Protein AF-A0A967Z7Z5-F1 (afdb_monomer_lite)

Secondary structure (DSSP, 8-state):
------------HHHHHHHHHHHHH-TT-SSHHHHHHHHHHHHHH---TTS--HHHHHHHHHHHHHTT--

pLDDT: mean 78.09, std 13.73, range [38.0, 92.94]

Sequence (70 aa):
MASENYKSIEILSKYYDQIERIVAQSSQFETVSDYVNYVLGEMLFGQNESGYTKEEEEIIKKRLDDLGYM

Foldseek 3Di:
DPPDDDDDDDDDPVVVVVLVVVQVVDPPDPDSVRVVCVVCCCVVPVPDPPDQDPVSVVVVVVVCVVVVVD

Radius of gyration: 17.37 Å; chains: 1; bounding box: 32×24×51 Å

Structure (mmCIF, N/CA/C/O backbone):
data_AF-A0A967Z7Z5-F1
#
_entry.id   AF-A0A967Z7Z5-F1
#
loop_
_atom_site.group_PDB
_atom_site.id
_atom_site.type_symbol
_atom_site.label_atom_id
_atom_site.label_alt_id
_atom_site.label_comp_id
_atom_site.label_asym_id
_atom_site.label_entity_id
_atom_site.label_seq_id
_atom_site.pdbx_PDB_ins_code
_atom_site.Cartn_x
_atom_site.Cartn_y
_atom_site.Cartn_z
_atom_site.occupancy
_atom_site.B_iso_or_equiv
_atom_site.auth_seq_id
_atom_site.auth_comp_id
_atom_site.auth_asym_id
_atom_site.auth_atom_id
_atom_site.pdbx_PDB_model_num
ATOM 1 N N . MET A 1 1 ? 20.374 6.468 16.767 1.00 38.00 1 MET A N 1
ATOM 2 C CA . MET A 1 1 ? 19.192 5.855 16.130 1.00 38.00 1 MET A CA 1
ATOM 3 C C . MET A 1 1 ? 18.300 7.001 15.702 1.00 38.00 1 MET A C 1
ATOM 5 O O . MET A 1 1 ? 17.884 7.756 16.571 1.00 38.00 1 MET A O 1
ATOM 9 N N . ALA A 1 2 ? 18.144 7.236 14.399 1.00 46.94 2 ALA A N 1
ATOM 10 C CA . ALA A 1 2 ? 17.256 8.286 13.914 1.00 46.94 2 ALA A CA 1
ATOM 11 C C . ALA A 1 2 ? 15.824 7.886 14.284 1.00 46.94 2 ALA A C 1
ATOM 13 O O . ALA A 1 2 ? 15.359 6.826 13.886 1.00 46.94 2 ALA A O 1
ATOM 14 N N . SER A 1 3 ? 15.167 8.675 15.126 1.00 52.72 3 SER A N 1
ATOM 15 C CA . SER A 1 3 ? 13.763 8.478 15.462 1.00 52.72 3 SER A CA 1
ATOM 16 C C . SER A 1 3 ? 12.924 8.927 14.270 1.00 52.72 3 SER A C 1
ATOM 18 O O . SER A 1 3 ? 12.687 10.125 14.102 1.00 52.72 3 SER A O 1
ATOM 20 N N . GLU A 1 4 ? 12.525 7.985 13.421 1.00 70.94 4 GLU A N 1
ATOM 21 C CA . GLU A 1 4 ? 11.544 8.231 12.366 1.00 70.94 4 GLU A CA 1
ATOM 22 C C . GLU A 1 4 ? 10.232 8.732 12.983 1.00 70.94 4 GLU A C 1
ATOM 24 O O . GLU A 1 4 ? 9.722 8.182 13.963 1.00 70.94 4 GLU A O 1
ATOM 29 N N . ASN A 1 5 ? 9.721 9.844 12.454 1.00 83.00 5 ASN A N 1
ATOM 30 C CA . ASN A 1 5 ? 8.561 10.538 12.999 1.00 83.00 5 ASN A CA 1
ATOM 31 C C . ASN A 1 5 ? 7.312 10.126 12.210 1.00 83.00 5 ASN A C 1
ATOM 33 O O . ASN A 1 5 ? 6.990 10.723 11.183 1.00 83.00 5 ASN A O 1
ATOM 37 N N . TYR A 1 6 ? 6.629 9.083 12.675 1.00 84.00 6 TYR A N 1
ATOM 38 C CA . TYR A 1 6 ? 5.400 8.602 12.050 1.00 84.00 6 TYR A CA 1
ATOM 39 C C . TYR A 1 6 ? 4.200 9.467 12.452 1.00 84.00 6 TYR A C 1
ATOM 41 O O . TYR A 1 6 ? 4.044 9.840 13.617 1.00 84.00 6 TYR A O 1
ATOM 49 N N . LYS A 1 7 ? 3.335 9.776 11.481 1.00 86.81 7 LYS A N 1
ATOM 50 C CA . LYS A 1 7 ? 2.060 10.474 11.695 1.00 86.81 7 LYS A CA 1
ATOM 51 C C . LYS A 1 7 ? 0.904 9.574 11.280 1.00 86.81 7 LYS A C 1
ATOM 53 O O . LYS A 1 7 ? 0.975 8.925 10.241 1.00 86.81 7 LYS A O 1
ATOM 58 N N . SER A 1 8 ? -0.168 9.580 12.065 1.00 87.81 8 SER A N 1
ATOM 59 C CA . SER A 1 8 ? -1.404 8.871 11.730 1.00 87.81 8 SER A CA 1
ATOM 60 C C . SER A 1 8 ? -2.290 9.737 10.837 1.00 87.81 8 SER A C 1
ATOM 62 O O . SER A 1 8 ? -2.439 10.935 11.081 1.00 87.81 8 SER A O 1
ATOM 64 N N . ILE A 1 9 ? -2.895 9.120 9.826 1.00 86.94 9 ILE A N 1
ATOM 65 C CA . ILE A 1 9 ? -3.892 9.738 8.949 1.00 86.94 9 ILE A CA 1
ATOM 66 C C . ILE A 1 9 ? -5.149 8.873 8.924 1.00 86.94 9 ILE A C 1
ATOM 68 O O . ILE A 1 9 ? -5.083 7.660 9.122 1.00 86.94 9 ILE A O 1
ATOM 72 N N . GLU A 1 10 ? -6.292 9.491 8.662 1.00 91.44 10 GLU A N 1
ATOM 73 C CA . GLU A 1 10 ? -7.546 8.774 8.462 1.00 91.44 10 GLU A CA 1
ATOM 74 C C . GLU A 1 10 ? -7.739 8.496 6.970 1.00 91.44 10 GLU A C 1
ATOM 76 O O . GLU A 1 10 ? -7.646 9.399 6.136 1.00 91.44 10 GLU A O 1
ATOM 81 N N . ILE A 1 11 ? -8.018 7.239 6.629 1.00 90.38 11 ILE A N 1
ATOM 82 C CA . ILE A 1 11 ? -8.368 6.821 5.271 1.00 9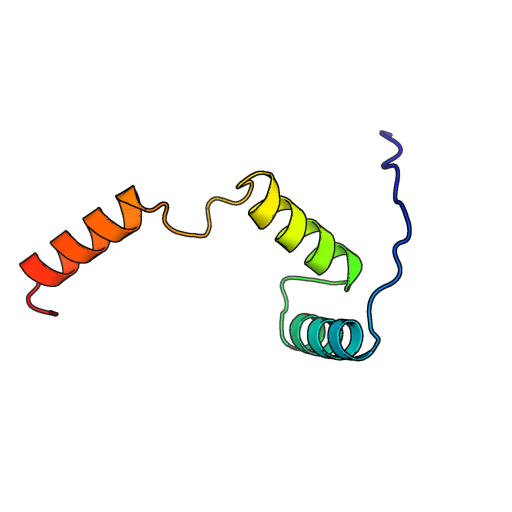0.38 11 ILE A CA 1
ATOM 83 C C . ILE A 1 11 ? -9.710 6.099 5.292 1.00 90.38 11 ILE A C 1
ATOM 85 O O . ILE A 1 11 ? -10.111 5.525 6.303 1.00 90.38 11 ILE A O 1
ATOM 89 N N . LEU A 1 12 ? -10.420 6.121 4.165 1.00 92.94 12 LEU A N 1
ATOM 90 C CA . LEU A 1 12 ? -11.674 5.381 4.055 1.00 92.94 12 LEU A CA 1
ATOM 91 C C . LEU A 1 12 ? -11.409 3.879 4.214 1.00 92.94 12 LEU A C 1
ATOM 93 O O . LEU A 1 12 ? -10.472 3.355 3.612 1.00 92.94 12 LEU A O 1
ATOM 97 N N . SER A 1 13 ? -12.284 3.187 4.947 1.00 90.75 13 SER A N 1
ATOM 98 C CA . SER A 1 13 ? -12.191 1.737 5.190 1.00 90.75 13 SER A CA 1
ATOM 99 C C . SER A 1 13 ? -12.023 0.940 3.897 1.00 90.75 13 SER A C 1
ATOM 101 O O . SER A 1 13 ? -11.140 0.100 3.801 1.00 90.75 13 SER A O 1
ATOM 103 N N . LYS A 1 14 ? -12.764 1.309 2.844 1.00 91.62 14 LYS A N 1
ATOM 104 C CA . LYS A 1 14 ? -12.647 0.685 1.516 1.00 91.62 14 LYS A CA 1
ATOM 105 C C . LYS A 1 14 ? -11.226 0.713 0.934 1.00 91.62 14 LYS A C 1
ATOM 107 O O . LYS A 1 14 ? -10.877 -0.178 0.170 1.00 91.62 14 LYS A O 1
ATOM 112 N N . TYR A 1 15 ? -10.433 1.744 1.239 1.00 89.19 15 TYR A N 1
ATOM 113 C CA . TYR A 1 15 ? -9.050 1.847 0.772 1.00 89.19 15 TYR A CA 1
ATOM 114 C C . TYR A 1 15 ? -8.136 0.977 1.623 1.00 89.19 15 TYR A C 1
ATOM 116 O O . TYR A 1 15 ? -7.307 0.265 1.071 1.00 89.19 15 TYR A O 1
ATOM 124 N N . TYR A 1 16 ? -8.336 0.980 2.943 1.00 90.88 16 TYR A N 1
ATOM 125 C CA . TYR A 1 16 ? -7.605 0.102 3.853 1.00 90.88 16 TYR A CA 1
ATOM 126 C C . TYR A 1 16 ? -7.794 -1.373 3.479 1.00 90.88 16 TYR A C 1
ATOM 128 O O . TYR A 1 16 ? -6.809 -2.070 3.264 1.00 90.88 16 TYR A O 1
ATOM 136 N N . ASP A 1 17 ? -9.039 -1.814 3.281 1.00 91.62 17 ASP A N 1
ATOM 137 C CA . ASP A 1 17 ? -9.366 -3.201 2.928 1.00 91.62 17 ASP A CA 1
ATOM 138 C C . ASP A 1 17 ? -8.728 -3.632 1.597 1.00 91.62 17 ASP A C 1
ATOM 140 O O . ASP A 1 17 ? -8.344 -4.787 1.415 1.00 91.62 17 ASP A O 1
ATOM 144 N N . GLN A 1 18 ? -8.627 -2.714 0.629 1.00 89.25 18 GLN A N 1
ATOM 145 C CA . GLN A 1 18 ? -7.941 -2.994 -0.633 1.00 89.25 18 GLN A CA 1
ATOM 146 C C . GLN A 1 18 ? -6.428 -3.087 -0.451 1.00 89.25 18 GLN A C 1
ATOM 148 O O . GLN A 1 18 ? -5.818 -4.001 -1.001 1.00 89.25 18 GLN A O 1
ATOM 153 N N . ILE A 1 19 ? -5.831 -2.184 0.328 1.00 88.94 19 ILE A N 1
ATOM 154 C CA . ILE A 1 19 ? -4.393 -2.204 0.606 1.00 88.94 19 ILE A CA 1
ATOM 155 C C . ILE A 1 19 ? -4.021 -3.470 1.380 1.00 88.94 19 ILE A C 1
ATOM 157 O O . ILE A 1 19 ? -3.041 -4.122 1.039 1.00 88.94 19 ILE A O 1
ATOM 161 N N . GLU A 1 20 ? -4.828 -3.874 2.358 1.00 89.56 20 GLU A N 1
ATOM 162 C CA . GLU A 1 20 ? -4.612 -5.102 3.124 1.00 89.56 20 GLU A CA 1
ATOM 163 C C . GLU A 1 20 ? -4.595 -6.339 2.214 1.00 89.56 20 GLU A C 1
ATOM 165 O O . GLU A 1 20 ? -3.716 -7.188 2.341 1.00 89.56 20 GLU A O 1
ATOM 170 N N . ARG A 1 21 ? -5.499 -6.412 1.227 1.00 90.06 21 ARG A N 1
ATOM 171 C CA . ARG A 1 21 ? -5.482 -7.488 0.220 1.00 90.06 21 ARG A CA 1
ATOM 172 C C . ARG A 1 21 ? -4.214 -7.465 -0.627 1.00 90.06 21 ARG A C 1
ATOM 174 O O . ARG A 1 21 ? -3.635 -8.520 -0.859 1.00 90.06 21 ARG A O 1
ATOM 181 N N . ILE A 1 22 ? -3.781 -6.285 -1.072 1.00 85.88 22 ILE A N 1
ATOM 182 C CA . ILE A 1 22 ? -2.558 -6.128 -1.873 1.00 85.88 22 ILE A CA 1
ATOM 183 C C . ILE A 1 22 ? -1.334 -6.585 -1.072 1.00 85.88 22 ILE A C 1
ATOM 185 O O . ILE A 1 22 ? -0.519 -7.342 -1.597 1.00 85.88 22 ILE A O 1
ATOM 189 N N . VAL A 1 23 ? -1.238 -6.186 0.198 1.00 89.12 23 VAL A N 1
ATOM 190 C CA . VAL A 1 23 ? -0.170 -6.596 1.121 1.00 89.12 23 VAL A CA 1
ATOM 191 C C . VAL A 1 23 ? -0.218 -8.105 1.366 1.00 89.12 23 VAL A C 1
ATOM 193 O O . VAL A 1 23 ? 0.795 -8.772 1.231 1.00 89.12 23 VAL A O 1
ATOM 196 N N . ALA A 1 24 ? -1.394 -8.686 1.612 1.00 85.50 24 ALA A N 1
ATOM 197 C CA . ALA A 1 24 ? -1.538 -10.129 1.816 1.00 85.50 24 ALA A CA 1
ATOM 198 C C . ALA A 1 24 ? -1.165 -10.968 0.578 1.00 85.50 24 ALA A C 1
ATOM 200 O O . ALA A 1 24 ? -0.747 -12.118 0.708 1.00 85.50 24 ALA A O 1
ATOM 201 N N . GLN A 1 25 ? -1.335 -10.415 -0.626 1.00 86.00 25 GLN A N 1
ATOM 202 C CA . GLN A 1 25 ? -0.969 -11.069 -1.886 1.00 86.00 25 GLN A CA 1
ATOM 203 C C . GLN A 1 25 ? 0.486 -10.815 -2.300 1.00 86.00 25 GLN A C 1
ATOM 205 O O . GLN A 1 25 ? 0.988 -11.502 -3.191 1.00 86.00 25 GLN A O 1
ATOM 210 N N . SER A 1 26 ? 1.161 -9.853 -1.672 1.00 76.69 26 SER A N 1
ATOM 211 C CA . SER A 1 26 ? 2.510 -9.430 -2.037 1.00 76.69 26 SER A CA 1
ATOM 212 C C . SER A 1 26 ? 3.508 -9.853 -0.970 1.00 76.69 26 SER A C 1
ATOM 214 O O . SER A 1 26 ? 3.393 -9.481 0.186 1.00 76.69 26 SER A O 1
ATOM 216 N N . SER A 1 27 ? 4.571 -10.555 -1.355 1.00 77.81 27 SER A N 1
ATOM 217 C CA . SER A 1 27 ? 5.671 -10.880 -0.433 1.00 77.81 27 SER A CA 1
ATOM 218 C C . SER A 1 27 ? 6.636 -9.710 -0.190 1.00 77.81 27 SER A C 1
ATOM 220 O O . SER A 1 27 ? 7.645 -9.890 0.482 1.00 77.81 27 SER A O 1
ATOM 222 N N . GLN A 1 28 ? 6.387 -8.545 -0.801 1.00 77.38 28 GLN A N 1
ATOM 223 C CA . GLN A 1 28 ? 7.262 -7.366 -0.739 1.00 77.38 28 GLN A CA 1
ATOM 224 C C . GLN A 1 28 ? 6.926 -6.399 0.400 1.00 77.38 28 GLN A C 1
ATOM 226 O O . GLN A 1 28 ? 7.762 -5.564 0.731 1.00 77.38 28 GLN A O 1
ATOM 231 N N . PHE A 1 29 ? 5.740 -6.500 1.000 1.00 84.19 29 PHE A N 1
ATOM 232 C CA . PHE A 1 29 ? 5.301 -5.587 2.052 1.00 84.19 29 PHE A CA 1
ATOM 233 C C . PHE A 1 29 ? 4.843 -6.394 3.265 1.00 84.19 29 PHE A C 1
ATOM 235 O O . PHE A 1 29 ? 4.032 -7.304 3.124 1.00 84.19 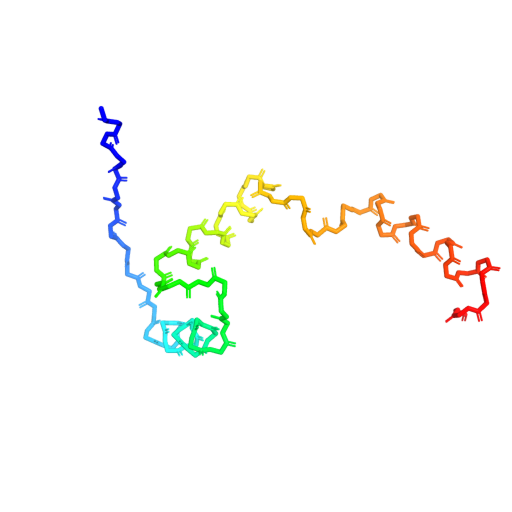29 PHE A O 1
ATOM 242 N N . GLU A 1 30 ? 5.351 -6.062 4.452 1.00 81.69 30 GLU A N 1
ATOM 243 C CA . GLU A 1 30 ? 4.928 -6.706 5.703 1.00 81.69 30 GLU A CA 1
ATOM 244 C C . GLU A 1 30 ? 3.723 -5.994 6.325 1.00 81.69 30 GLU A C 1
ATOM 246 O O . GLU A 1 30 ? 2.894 -6.627 6.981 1.00 81.69 30 GLU A O 1
ATOM 251 N N . THR A 1 31 ? 3.595 -4.680 6.108 1.00 87.44 31 THR A N 1
ATOM 252 C CA . THR A 1 31 ? 2.507 -3.883 6.678 1.00 87.44 31 THR A CA 1
ATOM 253 C C . THR A 1 31 ? 1.845 -2.950 5.665 1.00 87.44 31 THR A C 1
ATOM 255 O O . THR A 1 31 ? 2.437 -2.504 4.683 1.00 87.44 31 THR A O 1
ATOM 258 N N . VAL A 1 32 ? 0.594 -2.577 5.960 1.00 88.56 32 VAL A N 1
ATOM 259 C CA . VAL A 1 32 ? -0.134 -1.507 5.252 1.00 88.56 32 VAL A CA 1
ATOM 260 C C . VAL A 1 32 ? 0.647 -0.191 5.288 1.00 88.56 32 VAL A C 1
ATOM 262 O O . VAL A 1 32 ? 0.637 0.561 4.317 1.00 88.56 32 VAL A O 1
ATOM 265 N N . SER A 1 33 ? 1.346 0.079 6.394 1.00 86.94 33 SER A N 1
ATOM 266 C CA . SER A 1 33 ? 2.149 1.291 6.556 1.00 86.94 33 SER A CA 1
ATOM 267 C C . SER A 1 33 ? 3.319 1.321 5.569 1.00 86.94 33 SER A C 1
ATOM 269 O O . SER A 1 33 ? 3.568 2.363 4.966 1.00 86.94 33 SER A O 1
ATOM 271 N N . ASP A 1 34 ? 3.989 0.187 5.343 1.00 86.44 34 ASP A N 1
ATOM 272 C CA . ASP A 1 34 ? 5.084 0.085 4.367 1.00 86.44 34 ASP A CA 1
ATOM 273 C C . ASP A 1 34 ? 4.590 0.351 2.950 1.00 86.44 34 ASP A C 1
ATOM 275 O O . ASP A 1 34 ? 5.171 1.162 2.232 1.00 86.44 34 ASP A O 1
ATOM 279 N N . TYR A 1 35 ? 3.466 -0.264 2.574 1.00 88.62 35 TYR A N 1
ATOM 280 C CA . TYR A 1 35 ? 2.853 -0.039 1.268 1.00 88.62 35 TYR A CA 1
ATOM 281 C C . TYR A 1 35 ? 2.484 1.436 1.060 1.00 88.62 35 TYR A C 1
ATOM 283 O O . TYR A 1 35 ? 2.793 2.022 0.025 1.00 88.62 35 TYR A O 1
ATOM 291 N N . VAL A 1 36 ? 1.846 2.066 2.052 1.00 89.12 36 VAL A N 1
ATOM 292 C CA . VAL A 1 36 ? 1.436 3.474 1.952 1.00 89.12 36 VAL A CA 1
ATOM 293 C C . VAL A 1 36 ? 2.652 4.396 1.860 1.00 89.12 36 VAL A C 1
ATOM 295 O O . VAL A 1 36 ? 2.649 5.305 1.033 1.00 89.12 36 VAL A O 1
ATOM 298 N N . ASN A 1 37 ? 3.703 4.161 2.650 1.00 87.88 37 ASN A N 1
ATOM 299 C CA . ASN A 1 37 ? 4.933 4.951 2.565 1.00 87.88 37 ASN A CA 1
ATOM 300 C C . ASN A 1 37 ? 5.645 4.761 1.221 1.00 87.88 37 ASN A C 1
ATOM 302 O O . ASN A 1 37 ? 6.096 5.747 0.644 1.00 87.88 37 ASN A O 1
ATOM 306 N N . TYR A 1 38 ? 5.695 3.533 0.699 1.00 86.94 38 TYR A N 1
ATOM 307 C CA . TYR 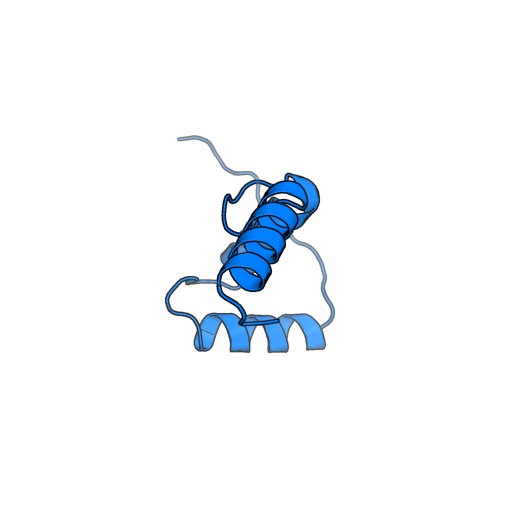A 1 38 ? 6.269 3.235 -0.612 1.00 86.94 38 TYR A CA 1
ATOM 308 C C . TYR A 1 38 ? 5.534 3.984 -1.728 1.00 86.94 38 TYR A C 1
ATOM 310 O O . TYR A 1 38 ? 6.148 4.747 -2.469 1.00 86.94 38 TYR A O 1
ATOM 318 N N . VAL A 1 39 ? 4.206 3.847 -1.793 1.00 87.69 39 VAL A N 1
ATOM 319 C CA . VAL A 1 39 ? 3.384 4.477 -2.839 1.00 87.69 39 VAL A CA 1
ATOM 320 C C . VAL A 1 39 ? 3.416 6.000 -2.741 1.00 87.69 39 VAL A C 1
ATOM 322 O O . VAL A 1 39 ? 3.508 6.682 -3.760 1.00 87.69 39 VAL A O 1
ATOM 325 N N . LEU A 1 40 ? 3.361 6.563 -1.529 1.00 85.75 40 LEU A N 1
ATOM 326 C CA . LEU A 1 40 ? 3.495 8.010 -1.343 1.00 85.75 40 LEU A CA 1
ATOM 327 C C . LEU A 1 40 ? 4.903 8.493 -1.708 1.00 85.75 40 LEU A C 1
ATOM 329 O O . LEU A 1 40 ? 5.036 9.560 -2.301 1.00 85.75 40 LEU A O 1
ATOM 333 N N . GLY A 1 41 ? 5.937 7.712 -1.391 1.00 84.50 41 GLY A N 1
ATOM 334 C CA . GLY A 1 41 ? 7.319 7.963 -1.790 1.00 84.50 41 GLY A CA 1
ATOM 335 C C . GLY A 1 41 ? 7.481 8.027 -3.309 1.00 84.50 41 GLY A C 1
ATOM 336 O O . GLY A 1 41 ? 8.048 8.985 -3.840 1.00 84.50 41 GLY A O 1
ATOM 337 N N . GLU A 1 42 ? 6.910 7.047 -4.006 1.00 82.38 42 GLU A N 1
ATOM 338 C CA . GLU A 1 42 ? 6.906 6.964 -5.464 1.00 82.38 42 GLU A CA 1
ATOM 339 C C . GLU A 1 42 ? 6.112 8.123 -6.090 1.00 82.38 42 GLU A C 1
ATOM 341 O O . GLU A 1 42 ? 6.644 8.856 -6.921 1.00 82.38 42 GLU A O 1
ATOM 346 N N . MET A 1 43 ? 4.875 8.370 -5.642 1.00 82.19 43 MET A N 1
ATOM 347 C CA . MET A 1 43 ? 4.025 9.418 -6.220 1.00 82.19 43 MET A CA 1
ATOM 348 C C . MET A 1 43 ? 4.519 10.842 -5.947 1.00 82.19 43 MET A C 1
ATOM 350 O O . MET A 1 43 ? 4.371 11.710 -6.806 1.00 82.19 43 MET A O 1
ATOM 354 N N . LEU A 1 44 ? 5.044 11.119 -4.749 1.00 77.56 44 LEU A N 1
ATOM 355 C CA . LEU A 1 44 ? 5.420 12.481 -4.350 1.00 77.56 44 LEU A CA 1
ATOM 356 C C . LEU A 1 44 ? 6.863 12.822 -4.705 1.00 77.56 44 LEU A C 1
ATOM 358 O O . LEU A 1 44 ? 7.153 13.978 -5.013 1.00 77.56 44 LEU A O 1
ATOM 362 N N . PHE A 1 45 ? 7.767 11.845 -4.637 1.00 76.75 45 PHE A N 1
ATOM 363 C CA . PHE A 1 45 ? 9.197 12.085 -4.805 1.00 76.75 45 PHE A CA 1
ATOM 364 C C . PHE A 1 45 ? 9.799 11.361 -6.008 1.00 76.75 45 PHE A C 1
ATOM 366 O O . PHE A 1 45 ? 10.983 11.557 -6.272 1.00 76.75 45 PHE A O 1
ATOM 373 N N . GLY A 1 46 ? 9.035 10.523 -6.720 1.00 65.69 46 GLY A N 1
ATOM 374 C CA . GLY A 1 46 ? 9.576 9.676 -7.789 1.00 65.69 46 GLY A CA 1
ATOM 375 C C . GLY A 1 46 ? 10.657 8.718 -7.286 1.00 65.69 46 GLY A C 1
ATOM 376 O O . GLY A 1 46 ? 11.453 8.212 -8.070 1.00 65.69 46 GLY A O 1
ATOM 377 N N . GLN A 1 47 ? 10.742 8.513 -5.969 1.00 51.00 47 GLN A N 1
ATOM 378 C CA . GLN A 1 47 ? 11.797 7.729 -5.347 1.00 51.00 47 GLN A CA 1
ATOM 379 C C . GLN A 1 47 ? 11.360 6.275 -5.313 1.00 51.00 47 GLN A C 1
ATOM 381 O O . GLN A 1 47 ? 10.889 5.803 -4.289 1.00 51.00 47 GLN A O 1
ATOM 386 N N . ASN A 1 48 ? 11.448 5.623 -6.468 1.00 47.22 48 ASN A N 1
ATOM 387 C CA . ASN A 1 48 ? 11.770 4.214 -6.672 1.00 47.22 48 ASN A CA 1
ATOM 388 C C . ASN A 1 48 ? 11.919 4.029 -8.191 1.00 47.22 48 ASN A C 1
ATOM 390 O O . ASN A 1 48 ? 10.971 4.227 -8.947 1.00 47.22 48 ASN A O 1
ATOM 394 N N . GLU A 1 49 ? 13.133 3.701 -8.634 1.00 45.91 49 GLU A N 1
ATOM 395 C CA . GLU A 1 49 ? 13.519 3.414 -10.024 1.00 45.91 49 GLU A CA 1
ATOM 396 C C . GLU A 1 49 ? 12.853 2.110 -10.524 1.00 45.91 49 GLU A C 1
ATOM 398 O O . GLU A 1 49 ? 13.519 1.115 -10.799 1.00 45.91 49 GLU A O 1
ATOM 403 N N . SER A 1 50 ? 11.519 2.045 -10.536 1.00 48.66 50 SER A N 1
ATOM 404 C CA . SER A 1 50 ? 10.752 0.830 -10.871 1.00 48.66 50 SER A CA 1
ATOM 405 C C . SER A 1 50 ? 9.648 1.060 -11.903 1.00 48.66 50 SER A C 1
ATOM 407 O O . SER A 1 50 ? 9.149 0.096 -12.481 1.00 48.66 50 SER A O 1
ATOM 409 N N . GLY A 1 51 ? 9.287 2.316 -12.172 1.00 49.31 51 GLY A N 1
ATOM 410 C CA . GLY A 1 51 ? 8.492 2.703 -13.331 1.00 49.31 51 GLY A CA 1
ATOM 411 C C . GLY A 1 51 ? 9.397 3.348 -14.369 1.00 49.31 51 GLY A C 1
ATOM 412 O O . GLY A 1 51 ? 10.186 4.226 -14.024 1.00 49.31 51 GLY A O 1
ATOM 413 N N . TYR A 1 52 ? 9.284 2.927 -15.630 1.00 54.91 52 TYR A N 1
ATOM 414 C CA . TYR A 1 52 ? 9.956 3.627 -16.717 1.00 54.91 52 TYR A CA 1
ATOM 415 C C . TYR A 1 52 ? 9.488 5.083 -16.721 1.00 54.91 52 TYR A C 1
ATOM 417 O O . TYR A 1 52 ? 8.294 5.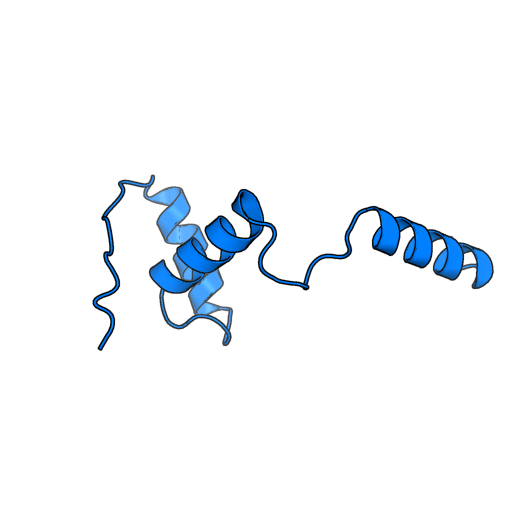376 -16.794 1.00 54.91 52 TYR A O 1
ATOM 425 N N . THR A 1 53 ? 10.435 6.007 -16.623 1.00 68.69 53 THR A N 1
ATOM 426 C CA . THR A 1 53 ? 10.193 7.417 -16.916 1.00 68.69 53 THR A CA 1
ATOM 427 C C . THR A 1 53 ? 9.605 7.547 -18.325 1.00 68.69 53 THR A C 1
ATOM 429 O O . THR A 1 53 ? 9.767 6.667 -19.171 1.00 68.69 53 THR A O 1
ATOM 432 N N . LYS A 1 54 ? 8.929 8.662 -18.626 1.00 59.66 54 LYS A N 1
ATOM 433 C CA . LYS A 1 54 ? 8.344 8.879 -19.965 1.00 59.66 54 LYS A CA 1
ATOM 434 C C . LYS A 1 54 ? 9.361 8.704 -21.101 1.00 59.66 54 LYS A C 1
ATOM 436 O O . LYS A 1 54 ? 9.000 8.236 -22.175 1.00 59.66 54 LYS A O 1
ATOM 441 N N . GLU A 1 55 ? 10.624 9.048 -20.859 1.00 66.62 55 GLU A N 1
ATOM 442 C CA . GLU A 1 55 ? 11.719 8.839 -21.812 1.00 66.62 55 GLU A CA 1
ATOM 443 C C . GLU A 1 55 ? 12.051 7.354 -21.998 1.00 66.62 55 GLU A C 1
ATOM 445 O O . GLU A 1 55 ? 12.265 6.895 -23.120 1.00 66.62 55 GLU A O 1
ATOM 450 N N . GLU A 1 56 ? 12.033 6.568 -20.927 1.00 65.88 56 GLU A N 1
ATOM 451 C CA . GLU A 1 56 ? 12.241 5.124 -21.000 1.00 65.88 56 GLU A CA 1
ATOM 452 C C . GLU A 1 56 ? 11.061 4.396 -21.665 1.00 65.88 56 GLU A C 1
ATOM 454 O O . GLU A 1 56 ? 11.285 3.477 -22.455 1.00 65.88 56 GLU A O 1
ATOM 459 N N . GLU A 1 57 ? 9.819 4.845 -21.453 1.00 72.44 57 GLU A N 1
ATOM 460 C CA . GLU A 1 57 ? 8.650 4.345 -22.189 1.00 72.44 57 GLU A CA 1
ATOM 461 C C . GLU A 1 57 ? 8.761 4.613 -23.699 1.00 72.44 57 GLU A C 1
ATOM 463 O O . GLU A 1 57 ? 8.407 3.752 -24.508 1.00 72.44 57 GLU A O 1
ATOM 468 N N . GLU A 1 58 ? 9.282 5.775 -24.110 1.00 75.62 58 GLU A N 1
ATOM 469 C CA . GLU A 1 58 ? 9.520 6.081 -25.526 1.00 75.62 58 GLU A CA 1
ATOM 470 C C . GLU A 1 58 ? 10.630 5.215 -26.136 1.00 75.62 58 GLU A C 1
ATOM 472 O O . GLU A 1 58 ? 10.506 4.765 -27.280 1.00 75.62 58 GLU A O 1
ATOM 477 N N . ILE A 1 59 ? 11.691 4.921 -25.379 1.00 79.06 59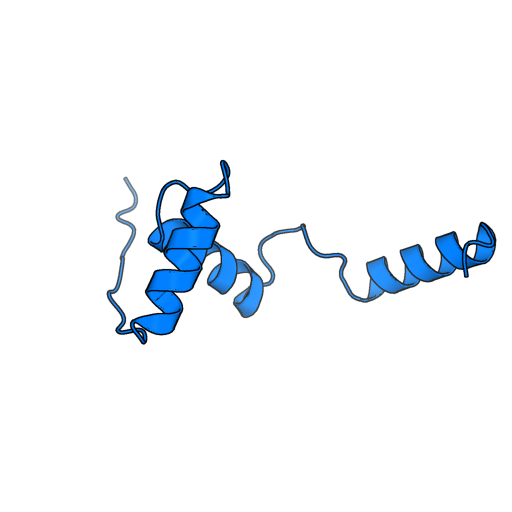 ILE A N 1
ATOM 478 C CA . ILE A 1 59 ? 12.759 4.009 -25.817 1.00 79.06 59 ILE A CA 1
ATOM 479 C C . ILE A 1 59 ? 12.221 2.582 -25.967 1.00 79.06 59 ILE A C 1
ATOM 481 O O . ILE A 1 59 ? 12.555 1.897 -26.937 1.00 79.06 59 ILE A O 1
ATOM 485 N N . ILE A 1 60 ? 11.367 2.129 -25.048 1.00 79.75 60 ILE A N 1
ATOM 486 C CA . ILE A 1 60 ? 10.725 0.811 -25.130 1.00 79.75 60 ILE A CA 1
ATOM 487 C C . ILE A 1 60 ? 9.766 0.754 -26.314 1.00 79.75 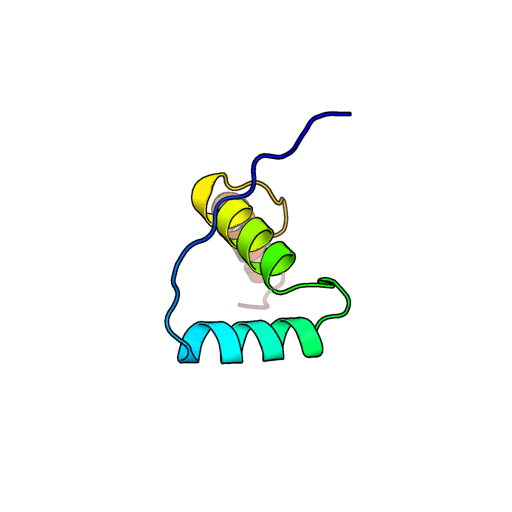60 ILE A C 1
ATOM 489 O O . ILE A 1 60 ? 9.793 -0.227 -27.052 1.00 79.75 60 ILE A O 1
ATOM 493 N N . LYS A 1 61 ? 8.986 1.814 -26.562 1.00 79.44 61 LYS A N 1
ATOM 494 C CA . LYS A 1 61 ? 8.135 1.916 -27.756 1.00 79.44 61 LYS A CA 1
ATOM 495 C C . LYS A 1 61 ? 8.938 1.805 -29.046 1.00 79.44 61 LYS A C 1
ATOM 497 O O . LYS A 1 61 ? 8.576 0.997 -29.891 1.00 79.44 61 LYS A O 1
ATOM 502 N N . LYS A 1 62 ? 10.046 2.544 -29.178 1.00 81.50 62 LYS A N 1
ATOM 503 C CA . LYS A 1 62 ? 10.928 2.438 -30.353 1.00 81.50 62 LYS A CA 1
ATOM 504 C C . LYS A 1 62 ? 11.505 1.037 -30.521 1.00 81.50 62 LYS A C 1
ATOM 506 O O . LYS A 1 62 ? 11.484 0.502 -31.618 1.00 81.50 62 LYS A O 1
ATOM 511 N N . ARG A 1 63 ? 11.968 0.412 -29.434 1.00 83.69 63 ARG A N 1
ATOM 512 C CA . ARG A 1 63 ? 12.480 -0.966 -29.483 1.00 83.69 63 ARG A CA 1
ATOM 513 C C . ARG A 1 63 ? 11.406 -1.976 -29.884 1.00 83.69 63 ARG A C 1
ATOM 515 O O . ARG A 1 63 ? 11.720 -2.923 -30.591 1.00 83.69 63 ARG A O 1
ATOM 522 N N . LEU A 1 64 ? 10.169 -1.807 -29.421 1.00 81.44 64 LEU A N 1
ATOM 523 C CA . LEU A 1 64 ? 9.050 -2.675 -29.796 1.00 81.44 64 LEU A CA 1
ATOM 524 C C . LEU A 1 64 ? 8.659 -2.505 -31.272 1.00 81.44 64 LEU A C 1
ATOM 526 O O . LEU A 1 64 ? 8.371 -3.509 -31.917 1.00 81.44 64 LEU A O 1
ATOM 530 N N . ASP A 1 65 ? 8.707 -1.277 -31.794 1.00 81.94 65 ASP A N 1
ATOM 531 C CA . ASP A 1 65 ? 8.489 -0.947 -33.212 1.00 81.94 65 ASP A CA 1
ATOM 532 C C . ASP A 1 65 ? 9.588 -1.556 -34.106 1.00 81.94 65 ASP A C 1
ATOM 534 O O . ASP A 1 65 ? 9.291 -2.293 -35.043 1.00 81.94 65 ASP A O 1
ATOM 538 N N . ASP A 1 66 ? 10.864 -1.383 -33.735 1.00 83.44 66 ASP A N 1
ATOM 539 C CA . ASP A 1 66 ? 12.019 -1.962 -34.445 1.00 83.44 66 ASP A CA 1
ATOM 540 C C . ASP A 1 66 ? 11.989 -3.502 -34.476 1.00 83.44 66 ASP A C 1
ATOM 542 O O . ASP A 1 66 ? 12.492 -4.136 -35.407 1.00 83.44 66 ASP A O 1
ATOM 546 N N . LEU A 1 67 ? 11.416 -4.117 -33.440 1.00 85.56 67 LEU A N 1
ATOM 547 C CA . LEU A 1 67 ? 11.243 -5.563 -33.332 1.00 85.56 67 LEU A CA 1
ATOM 548 C C . LEU A 1 67 ? 9.926 -6.065 -33.964 1.00 85.56 67 LEU A C 1
ATOM 550 O O . LEU A 1 67 ? 9.714 -7.278 -34.007 1.00 85.56 67 LEU A O 1
ATOM 554 N N . GLY A 1 68 ? 9.064 -5.168 -34.460 1.00 81.31 68 GLY A N 1
ATOM 555 C CA . GLY A 1 68 ? 7.807 -5.496 -35.144 1.00 81.31 68 GLY A CA 1
ATOM 556 C C . GLY A 1 68 ? 6.707 -6.055 -34.237 1.00 81.31 68 GLY A C 1
ATOM 557 O O . GLY A 1 68 ? 5.855 -6.813 -34.696 1.00 81.31 68 GLY A O 1
ATOM 558 N N . TYR A 1 69 ? 6.751 -5.739 -32.941 1.00 71.00 69 TYR A N 1
ATOM 559 C CA . TYR A 1 69 ? 5.715 -6.121 -31.972 1.00 71.00 69 TYR A CA 1
ATOM 560 C C . TYR A 1 69 ? 4.593 -5.072 -31.843 1.00 71.00 69 TYR A C 1
ATOM 562 O O . TYR A 1 69 ? 3.647 -5.294 -31.081 1.00 71.00 69 TYR A O 1
ATOM 570 N N . MET A 1 70 ? 4.699 -3.950 -32.566 1.00 59.97 70 MET A N 1
ATOM 571 C CA . MET A 1 70 ? 3.639 -2.959 -32.808 1.00 59.97 70 MET A CA 1
ATOM 572 C C . MET A 1 70 ? 3.229 -2.984 -34.278 1.00 59.97 70 MET A C 1
ATOM 574 O O . MET A 1 70 ? 2.017 -2.808 -34.532 1.00 59.97 70 MET A O 1
#